Protein AF-A0A972VCM1-F1 (afdb_monomer_lite)

Sequence (96 aa):
TGGMAGRDLMTLPLEASFAISGGLDEQTALEAITITPAQLLGVADRVGSLQPGKDADIIILDGHPFHYNTFVQTTIINGQVLYEKEKSTYFSHIQH

pLDDT: mean 87.48, std 15.82, range [39.62, 98.5]

Secondary structure (DSSP, 8-state):
----STTGGGHHHHHHHHHHHTT--HHHHHHHTTHHHHHHTT-TTTSSS--TTS---EEEESS-TT-TT--EEEEEETTEEEEETTT-GGGTTS--

Radius of gyration: 14.44 Å; chains: 1; bounding box: 37×30×34 Å

Foldseek 3Di:
DDPPDQVVVLPLLQVLLVVVVVVDDNVVSLQVSFQVVCVVVVNNQATRDPDPPHFPFDWDWPDDSNDPPITTQWTAGSNRTPDGPVPDPVCPVVPD

Structure (mmCIF, N/CA/C/O backbone):
data_AF-A0A972VCM1-F1
#
_entry.id   AF-A0A972VCM1-F1
#
loop_
_atom_site.group_PDB
_atom_site.id
_atom_site.type_symbol
_atom_site.label_atom_id
_atom_site.label_alt_id
_atom_site.label_comp_id
_atom_site.label_asym_id
_atom_site.label_entity_id
_atom_site.label_seq_id
_atom_site.pdbx_PDB_ins_code
_atom_site.Cartn_x
_atom_site.Cartn_y
_atom_site.Cartn_z
_atom_site.occupancy
_atom_site.B_iso_or_equiv
_atom_site.auth_seq_id
_atom_site.auth_comp_id
_atom_site.auth_asym_id
_atom_site.auth_atom_id
_atom_site.pdbx_PDB_model_num
ATOM 1 N N . THR A 1 1 ? -12.407 18.356 2.578 1.00 39.62 1 THR A N 1
ATOM 2 C CA . THR A 1 1 ? -11.966 18.392 1.169 1.00 39.62 1 THR A CA 1
ATOM 3 C C . THR A 1 1 ? -11.946 16.963 0.659 1.00 39.62 1 THR A C 1
ATOM 5 O O . THR A 1 1 ? -11.018 16.222 0.936 1.00 39.62 1 THR A O 1
ATOM 8 N N . GLY A 1 2 ? -13.071 16.523 0.090 1.00 44.09 2 GLY A N 1
ATOM 9 C CA . GLY A 1 2 ? -13.348 15.113 -0.190 1.00 44.09 2 GLY A CA 1
ATOM 10 C C . GLY A 1 2 ? -12.667 14.597 -1.454 1.00 44.09 2 GLY A C 1
ATOM 11 O O . GLY A 1 2 ? -13.252 14.680 -2.528 1.00 44.09 2 GLY A O 1
ATOM 12 N N . GLY A 1 3 ? -11.479 14.010 -1.302 1.00 42.12 3 GLY A N 1
ATOM 13 C CA . GLY A 1 3 ? -10.846 13.133 -2.299 1.00 42.12 3 GLY A CA 1
ATOM 14 C C . GLY A 1 3 ? -11.503 11.747 -2.348 1.00 42.12 3 GLY A C 1
ATOM 15 O O . GLY A 1 3 ? -10.851 10.727 -2.179 1.00 42.12 3 GLY A O 1
ATOM 16 N N . MET A 1 4 ? -12.837 11.700 -2.450 1.00 49.47 4 MET A N 1
ATOM 17 C CA . MET A 1 4 ? -13.634 10.461 -2.407 1.00 49.47 4 MET A CA 1
ATOM 18 C C . MET A 1 4 ? -14.123 10.035 -3.796 1.00 49.47 4 MET A C 1
ATOM 20 O O . MET A 1 4 ? -15.240 9.545 -3.952 1.00 49.47 4 MET A O 1
ATOM 24 N N . ALA A 1 5 ? -13.302 10.219 -4.826 1.00 53.91 5 ALA A N 1
ATOM 25 C CA . ALA A 1 5 ? -13.496 9.513 -6.084 1.00 53.91 5 ALA A CA 1
ATOM 26 C C . ALA A 1 5 ? -12.434 8.417 -6.148 1.00 53.91 5 ALA A C 1
ATOM 28 O O . ALA A 1 5 ? -11.255 8.718 -6.002 1.00 53.91 5 ALA A O 1
ATOM 29 N N . GLY A 1 6 ? -12.822 7.160 -6.398 1.00 57.34 6 GLY A N 1
ATOM 30 C CA . GLY A 1 6 ? -11.912 5.999 -6.439 1.00 57.34 6 GLY A CA 1
ATOM 31 C C . GLY A 1 6 ? -10.702 6.123 -7.383 1.00 57.34 6 GLY A C 1
ATOM 32 O O . GLY A 1 6 ? -9.842 5.252 -7.389 1.00 57.34 6 GLY A O 1
ATOM 33 N N . ARG A 1 7 ? -10.607 7.217 -8.148 1.00 61.84 7 ARG A N 1
ATOM 34 C CA . ARG A 1 7 ? -9.420 7.642 -8.889 1.00 61.84 7 ARG A CA 1
ATOM 35 C C . ARG A 1 7 ? -8.219 7.910 -7.975 1.00 61.84 7 ARG A C 1
ATOM 37 O O . ARG A 1 7 ? -7.119 7.505 -8.329 1.00 61.84 7 ARG A O 1
ATOM 44 N N . ASP A 1 8 ? -8.432 8.510 -6.802 1.00 73.88 8 ASP A N 1
ATOM 45 C CA . ASP A 1 8 ? -7.344 8.827 -5.863 1.00 73.88 8 ASP A CA 1
ATOM 46 C C . ASP A 1 8 ? -6.692 7.543 -5.320 1.00 73.88 8 ASP A C 1
ATOM 48 O O . ASP A 1 8 ? -5.476 7.493 -5.136 1.00 73.88 8 ASP A O 1
ATOM 52 N N . LEU A 1 9 ? -7.481 6.468 -5.183 1.00 79.06 9 LEU A N 1
ATOM 53 C CA . LEU A 1 9 ? -7.018 5.143 -4.755 1.00 79.06 9 LEU A CA 1
ATOM 54 C C . LEU A 1 9 ? -6.087 4.463 -5.773 1.00 79.06 9 LEU A C 1
ATOM 56 O O . LEU A 1 9 ? -5.350 3.552 -5.406 1.00 79.06 9 LEU A O 1
ATOM 60 N N . MET A 1 10 ? -6.105 4.899 -7.036 1.00 84.06 10 MET A N 1
ATOM 61 C CA . MET A 1 10 ? -5.295 4.312 -8.111 1.00 84.06 10 MET A CA 1
ATOM 62 C C . MET A 1 10 ? -4.001 5.084 -8.391 1.00 84.06 10 MET A C 1
ATOM 64 O O . MET A 1 10 ? -3.224 4.663 -9.246 1.00 84.06 10 MET A O 1
ATOM 68 N N . THR A 1 11 ? -3.727 6.170 -7.661 1.00 89.56 11 THR A N 1
ATOM 69 C CA . THR A 1 11 ? -2.521 6.990 -7.872 1.00 89.56 11 THR A CA 1
ATOM 70 C C . THR A 1 11 ? -1.241 6.190 -7.620 1.00 89.56 11 THR A C 1
ATOM 72 O O . THR A 1 11 ? -0.415 6.061 -8.518 1.00 89.56 11 THR A O 1
ATOM 75 N N . LEU A 1 12 ? -1.108 5.583 -6.435 1.00 92.62 12 LEU A N 1
ATOM 76 C CA . LEU A 1 12 ? 0.085 4.808 -6.072 1.00 92.62 12 LEU A CA 1
ATOM 77 C C . LEU A 1 12 ? 0.290 3.571 -6.970 1.00 92.62 12 LEU A C 1
ATOM 79 O O . LEU A 1 12 ? 1.413 3.366 -7.431 1.00 92.62 12 LEU A O 1
ATOM 83 N N . PRO A 1 13 ? -0.747 2.767 -7.294 1.00 92.75 13 PRO A N 1
ATOM 84 C CA . PRO A 1 13 ? -0.588 1.683 -8.262 1.00 92.75 13 PRO A CA 1
ATOM 85 C C . PRO A 1 13 ? -0.145 2.150 -9.655 1.00 92.75 13 PRO A C 1
ATOM 87 O O . PRO A 1 13 ? 0.656 1.474 -10.300 1.00 92.75 13 PRO A O 1
ATOM 90 N N . LEU A 1 14 ? -0.623 3.305 -10.128 1.00 91.88 14 LEU A N 1
ATOM 91 C CA . LEU A 1 14 ? -0.198 3.857 -11.416 1.00 91.88 14 LEU A CA 1
ATOM 92 C C . LEU A 1 14 ? 1.278 4.279 -11.392 1.00 91.88 14 LEU A C 1
ATOM 94 O O . LEU A 1 14 ? 2.025 3.959 -12.315 1.00 91.88 14 LEU A O 1
ATOM 98 N N . GLU A 1 15 ? 1.714 4.958 -10.332 1.00 94.31 15 GLU A N 1
ATOM 99 C CA . GLU A 1 15 ? 3.118 5.344 -10.145 1.00 94.31 15 GLU A CA 1
ATOM 100 C C . GLU A 1 15 ? 4.039 4.118 -10.066 1.00 94.31 15 GLU A C 1
ATOM 102 O O . GLU A 1 15 ? 5.072 4.069 -10.737 1.00 94.31 15 GLU A O 1
ATOM 107 N N . ALA A 1 16 ? 3.632 3.086 -9.324 1.00 95.50 16 ALA A N 1
ATOM 108 C CA . ALA A 1 16 ? 4.341 1.812 -9.264 1.00 95.50 16 ALA A CA 1
ATOM 109 C C . ALA A 1 16 ? 4.412 1.118 -10.641 1.00 95.50 16 ALA A C 1
ATOM 111 O O . ALA A 1 16 ? 5.464 0.608 -11.021 1.00 95.50 16 ALA A O 1
ATOM 112 N N . SER A 1 17 ? 3.339 1.169 -11.439 1.00 95.38 17 SER A N 1
ATOM 113 C CA . SER A 1 17 ? 3.311 0.645 -12.816 1.00 95.38 17 SER A CA 1
ATOM 114 C C . SER A 1 17 ? 4.320 1.356 -13.735 1.00 95.38 17 SER A C 1
ATOM 116 O O . SER A 1 17 ? 5.008 0.725 -14.547 1.00 95.38 17 SER A O 1
ATOM 118 N N . PHE A 1 18 ? 4.499 2.670 -13.564 1.00 95.94 18 PHE A N 1
ATOM 119 C CA . PHE A 1 18 ? 5.553 3.404 -14.268 1.00 95.94 18 PHE A CA 1
ATOM 120 C C . PHE A 1 18 ? 6.958 3.006 -13.810 1.00 95.94 18 PHE A C 1
ATOM 122 O O . PHE A 1 18 ? 7.847 2.876 -14.652 1.00 95.94 18 PHE A O 1
ATOM 129 N N . ALA A 1 19 ? 7.168 2.758 -12.514 1.00 97.00 19 ALA A N 1
ATOM 130 C CA . ALA A 1 19 ? 8.451 2.263 -12.014 1.00 97.00 19 ALA A CA 1
ATOM 131 C C . ALA A 1 19 ? 8.794 0.878 -12.595 1.00 97.00 19 ALA A C 1
ATOM 133 O O . ALA A 1 19 ? 9.929 0.659 -13.023 1.00 97.00 19 ALA A O 1
ATOM 134 N N . ILE A 1 20 ? 7.804 -0.016 -12.704 1.00 97.69 20 ILE A N 1
ATOM 135 C CA . ILE A 1 20 ? 7.952 -1.319 -13.374 1.00 97.69 20 ILE A CA 1
ATOM 136 C C . ILE A 1 20 ? 8.336 -1.131 -14.842 1.00 97.69 20 ILE A C 1
ATOM 138 O O . ILE A 1 20 ? 9.270 -1.762 -15.333 1.00 97.69 20 ILE A O 1
ATOM 142 N N . SER A 1 21 ? 7.676 -0.202 -15.538 1.00 96.12 21 SER A N 1
ATOM 143 C CA . SER A 1 21 ? 8.015 0.140 -16.927 1.00 96.12 21 SER A CA 1
ATOM 144 C C . SER A 1 21 ? 9.454 0.664 -17.073 1.00 96.12 21 SER A C 1
ATOM 146 O O . SER A 1 21 ? 10.064 0.511 -18.129 1.00 96.12 21 SER A O 1
ATOM 148 N N . GLY A 1 22 ? 10.011 1.254 -16.011 1.00 97.38 22 GLY A N 1
ATOM 149 C CA . GLY A 1 22 ? 11.410 1.674 -15.908 1.00 97.38 22 GLY A CA 1
ATOM 150 C C . GLY A 1 22 ? 12.401 0.561 -15.537 1.00 97.38 22 GLY A C 1
ATOM 151 O O . GLY A 1 22 ? 13.595 0.840 -15.442 1.00 97.38 22 GLY A O 1
ATOM 152 N N . GLY A 1 23 ? 11.941 -0.678 -15.339 1.00 97.44 23 GLY A N 1
ATOM 153 C CA . GLY A 1 23 ? 12.774 -1.846 -15.038 1.00 97.44 23 GLY A CA 1
ATOM 154 C C . GLY A 1 23 ? 12.787 -2.284 -13.572 1.00 97.44 23 GLY A C 1
ATOM 155 O O . GLY A 1 23 ? 13.568 -3.171 -13.229 1.00 97.44 23 GLY A O 1
ATOM 156 N N . LEU A 1 24 ? 11.955 -1.690 -12.709 1.00 97.75 24 LEU A N 1
ATOM 157 C CA . LEU A 1 24 ? 11.764 -2.192 -11.347 1.00 97.75 24 LEU A CA 1
ATOM 158 C C . LEU A 1 24 ? 11.018 -3.531 -11.384 1.00 97.75 24 LEU A C 1
ATOM 160 O O . LEU A 1 24 ? 10.095 -3.710 -12.180 1.00 97.75 24 LEU A O 1
ATOM 164 N N . ASP A 1 25 ? 11.388 -4.472 -10.519 1.00 97.81 25 ASP A N 1
ATOM 165 C CA . ASP A 1 25 ? 10.615 -5.700 -10.390 1.00 97.81 25 ASP A CA 1
ATOM 166 C C . ASP A 1 25 ? 9.255 -5.430 -9.724 1.00 97.81 25 ASP A C 1
ATOM 168 O O . ASP A 1 25 ? 9.088 -4.532 -8.896 1.00 97.81 25 ASP A O 1
ATOM 172 N N . GLU A 1 26 ? 8.260 -6.215 -10.117 1.00 97.12 26 GLU A N 1
ATOM 173 C CA . GLU A 1 26 ? 6.868 -6.008 -9.724 1.00 97.12 26 GLU A CA 1
ATOM 174 C C . GLU A 1 26 ? 6.634 -6.162 -8.215 1.00 97.12 26 GLU A C 1
ATOM 176 O O . GLU A 1 26 ? 5.865 -5.406 -7.619 1.00 97.12 26 GLU A O 1
ATOM 181 N N . GLN A 1 27 ? 7.325 -7.115 -7.588 1.00 97.31 27 GLN A N 1
ATOM 182 C CA . GLN A 1 27 ? 7.209 -7.367 -6.156 1.00 97.31 27 GLN A CA 1
ATOM 183 C C . GLN A 1 27 ? 7.757 -6.179 -5.357 1.00 97.31 27 GLN A C 1
ATOM 185 O O . GLN A 1 27 ? 7.072 -5.669 -4.473 1.00 97.31 27 GLN A O 1
ATOM 190 N N . THR A 1 28 ? 8.937 -5.674 -5.714 1.00 97.94 28 THR A N 1
ATOM 191 C CA . THR A 1 28 ? 9.520 -4.472 -5.108 1.00 97.94 28 THR A CA 1
ATOM 192 C C . THR A 1 28 ? 8.639 -3.251 -5.346 1.00 97.94 28 THR A C 1
ATOM 194 O O . THR A 1 28 ? 8.494 -2.423 -4.450 1.00 97.94 28 THR A O 1
ATOM 197 N N . ALA A 1 29 ? 8.001 -3.127 -6.514 1.00 97.88 29 ALA A N 1
ATOM 198 C CA . ALA A 1 29 ? 7.053 -2.044 -6.773 1.00 97.88 29 ALA 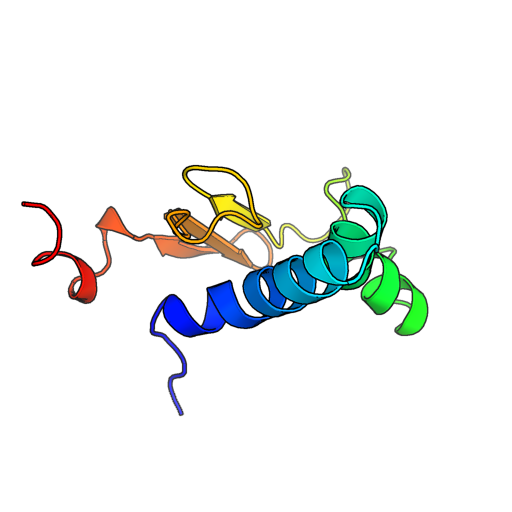A CA 1
ATOM 199 C C . ALA A 1 29 ? 5.831 -2.105 -5.836 1.00 97.88 29 ALA A C 1
ATOM 201 O O . ALA A 1 29 ? 5.389 -1.071 -5.332 1.00 97.88 29 ALA A O 1
ATOM 202 N N . LEU A 1 30 ? 5.313 -3.307 -5.552 1.00 97.38 30 LEU A N 1
ATOM 203 C CA . LEU A 1 30 ? 4.232 -3.505 -4.583 1.00 97.38 30 LEU A CA 1
ATOM 204 C C . LEU A 1 30 ? 4.684 -3.185 -3.157 1.00 97.38 30 LEU A C 1
ATOM 206 O O . LEU A 1 30 ? 3.971 -2.504 -2.418 1.00 97.38 30 LEU A O 1
ATOM 210 N N . GLU A 1 31 ? 5.875 -3.634 -2.771 1.00 98.00 31 GLU A N 1
ATOM 211 C CA . GLU A 1 31 ? 6.460 -3.352 -1.459 1.00 98.00 31 GLU A CA 1
ATOM 212 C C . GLU A 1 31 ? 6.691 -1.849 -1.253 1.00 98.00 31 GLU A C 1
ATOM 214 O O . GLU A 1 31 ? 6.357 -1.317 -0.189 1.00 98.00 31 GLU A O 1
ATOM 219 N N . ALA A 1 32 ? 7.147 -1.147 -2.295 1.00 97.69 32 ALA A N 1
ATOM 220 C CA . ALA A 1 32 ? 7.399 0.292 -2.291 1.00 97.69 32 ALA A CA 1
ATOM 221 C C . ALA A 1 32 ? 6.149 1.131 -1.984 1.00 97.69 32 ALA A C 1
ATOM 223 O O . ALA A 1 32 ? 6.273 2.218 -1.420 1.00 97.69 32 ALA A O 1
ATOM 224 N N . ILE A 1 33 ? 4.953 0.623 -2.299 1.00 96.19 33 ILE A N 1
ATOM 225 C CA . ILE A 1 33 ? 3.674 1.277 -1.983 1.00 96.19 33 ILE A CA 1
ATOM 226 C C . ILE A 1 33 ? 2.943 0.641 -0.787 1.00 96.19 33 ILE A C 1
ATOM 228 O O . ILE A 1 33 ? 1.810 1.020 -0.497 1.00 96.19 33 ILE A O 1
ATOM 232 N N . THR A 1 34 ? 3.565 -0.314 -0.082 1.00 97.19 34 THR A N 1
ATOM 233 C CA . THR A 1 34 ? 2.966 -1.021 1.066 1.00 97.19 34 THR A CA 1
ATOM 234 C C . THR A 1 34 ? 3.930 -1.150 2.254 1.00 97.19 34 THR A C 1
ATOM 236 O O . THR A 1 34 ? 3.953 -0.286 3.132 1.00 97.19 34 THR A O 1
ATOM 239 N N . ILE A 1 35 ? 4.719 -2.225 2.326 1.00 98.38 35 ILE A N 1
ATOM 240 C CA . ILE A 1 35 ? 5.510 -2.571 3.511 1.00 98.38 35 ILE A CA 1
ATOM 241 C C . ILE A 1 35 ? 6.750 -1.691 3.674 1.00 98.38 35 ILE A C 1
ATOM 243 O O . ILE A 1 35 ? 7.108 -1.356 4.802 1.00 98.38 35 ILE A O 1
ATOM 247 N N . THR A 1 36 ? 7.385 -1.265 2.581 1.00 98.31 36 THR A N 1
ATOM 248 C CA . THR A 1 36 ? 8.588 -0.427 2.628 1.00 98.31 36 THR A CA 1
ATOM 249 C C . THR A 1 36 ? 8.331 0.913 3.330 1.00 98.31 36 THR A C 1
ATOM 251 O O . THR A 1 36 ? 9.048 1.214 4.288 1.00 98.31 36 THR A O 1
ATOM 254 N N . PRO A 1 37 ? 7.309 1.719 2.967 1.00 97.94 37 PRO A N 1
ATOM 255 C CA . PRO A 1 37 ? 7.023 2.953 3.697 1.00 97.94 37 PRO A CA 1
ATOM 256 C C . PRO A 1 37 ? 6.582 2.688 5.143 1.00 97.94 37 PRO A C 1
ATOM 258 O O . PRO A 1 37 ? 6.964 3.442 6.035 1.00 97.94 37 PRO A O 1
ATOM 261 N N . ALA A 1 38 ? 5.855 1.598 5.417 1.00 98.25 38 ALA A N 1
ATOM 262 C CA . ALA A 1 38 ? 5.484 1.235 6.786 1.00 98.25 38 ALA A CA 1
ATOM 263 C C . ALA A 1 38 ? 6.715 0.938 7.665 1.00 98.25 38 ALA A C 1
ATOM 265 O O . ALA A 1 38 ? 6.761 1.345 8.827 1.00 98.25 38 ALA A O 1
ATOM 266 N N . GLN A 1 39 ? 7.734 0.275 7.110 1.00 98.50 39 GLN A N 1
ATOM 267 C CA . GLN A 1 39 ? 9.010 0.024 7.788 1.00 98.50 39 GLN A CA 1
ATOM 268 C C . GLN A 1 39 ? 9.786 1.320 8.022 1.00 98.50 39 GLN A C 1
ATOM 270 O O . GLN A 1 39 ? 10.245 1.557 9.137 1.00 98.50 39 GLN A O 1
ATOM 275 N N . LEU A 1 40 ? 9.888 2.178 7.001 1.00 98.31 40 LEU A N 1
ATOM 276 C CA . LEU A 1 40 ? 10.571 3.473 7.100 1.00 98.31 40 LEU A CA 1
ATOM 277 C C . LEU A 1 40 ? 9.944 4.384 8.164 1.00 98.31 40 LEU A C 1
ATOM 279 O O . LEU A 1 40 ? 10.656 5.119 8.843 1.00 98.31 40 LEU A O 1
ATOM 283 N N . LEU A 1 41 ? 8.622 4.316 8.324 1.00 98.19 41 LEU A N 1
ATOM 284 C CA . LEU A 1 41 ? 7.866 5.093 9.307 1.00 98.19 41 LEU A CA 1
ATOM 285 C C . LEU A 1 41 ? 7.772 4.422 10.687 1.00 98.19 41 LEU A C 1
ATOM 287 O O . LEU A 1 41 ? 7.216 5.016 11.608 1.00 98.19 41 LEU A O 1
ATOM 291 N N . GLY A 1 42 ? 8.299 3.204 10.853 1.00 98.00 42 GLY A N 1
ATOM 292 C CA . GLY A 1 42 ? 8.262 2.478 12.125 1.00 98.00 42 GLY A CA 1
ATOM 293 C C . GLY A 1 42 ? 6.868 1.999 12.545 1.00 98.00 42 GLY A C 1
ATOM 294 O O . GLY A 1 42 ? 6.621 1.847 13.735 1.00 98.00 42 GLY A O 1
ATOM 295 N N . VAL A 1 43 ? 5.964 1.775 11.585 1.00 98.19 43 VAL A N 1
ATOM 296 C CA . VAL A 1 43 ? 4.575 1.312 11.806 1.00 98.19 43 VAL A CA 1
ATOM 297 C C . VAL A 1 43 ? 4.288 -0.041 11.142 1.00 98.19 43 VAL A C 1
ATOM 299 O O . VAL A 1 43 ? 3.137 -0.448 10.983 1.00 98.19 43 VAL A O 1
ATOM 302 N N . ALA A 1 44 ? 5.335 -0.749 10.712 1.00 98.06 44 ALA A N 1
ATOM 303 C CA . ALA A 1 44 ? 5.221 -2.041 10.037 1.00 98.06 44 ALA A CA 1
ATOM 304 C C . ALA A 1 44 ? 4.657 -3.157 10.930 1.00 98.06 44 ALA A C 1
ATOM 306 O O . ALA A 1 44 ? 4.217 -4.179 10.411 1.00 98.06 44 ALA A O 1
ATOM 307 N N . ASP A 1 45 ? 4.660 -2.989 12.251 1.00 97.56 45 ASP A N 1
ATOM 308 C CA . ASP A 1 45 ? 3.962 -3.862 13.198 1.00 97.56 45 ASP A CA 1
ATOM 309 C C . ASP A 1 45 ? 2.435 -3.754 13.068 1.00 97.56 45 ASP A C 1
ATOM 311 O O . ASP A 1 45 ? 1.731 -4.712 13.374 1.00 97.56 45 ASP A O 1
ATOM 315 N N . ARG A 1 46 ? 1.935 -2.628 12.545 1.00 97.94 46 ARG A N 1
ATOM 316 C CA . ARG A 1 46 ? 0.506 -2.341 12.402 1.00 97.94 46 ARG A CA 1
ATOM 317 C C . ARG A 1 46 ? -0.007 -2.410 10.973 1.00 97.94 46 ARG A C 1
ATOM 319 O O . ARG A 1 46 ? -1.105 -2.904 10.776 1.00 97.94 46 ARG A O 1
ATOM 326 N N . VAL A 1 47 ? 0.747 -1.937 9.980 1.00 97.81 47 VAL A N 1
ATOM 327 C CA . VAL A 1 47 ? 0.249 -1.770 8.597 1.00 97.81 47 VAL A CA 1
ATOM 328 C C . VAL A 1 47 ? 1.257 -2.227 7.539 1.00 97.81 47 VAL A C 1
ATOM 330 O O . VAL A 1 47 ? 2.382 -2.627 7.843 1.00 9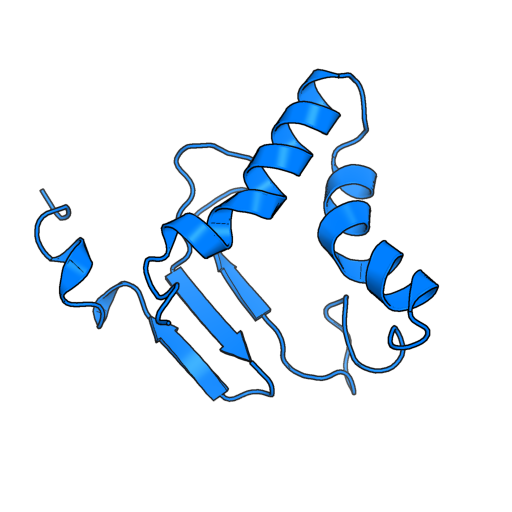7.81 47 VAL A O 1
ATOM 333 N N . GLY A 1 48 ? 0.844 -2.178 6.270 1.00 95.69 48 GLY A N 1
ATOM 334 C CA . GLY A 1 48 ? 1.721 -2.377 5.112 1.00 95.69 48 GLY A CA 1
ATOM 335 C C . GLY A 1 48 ? 1.867 -3.825 4.639 1.00 95.69 48 GLY A C 1
ATOM 336 O O . GLY A 1 48 ? 2.551 -4.065 3.656 1.00 95.69 48 GLY A O 1
ATOM 337 N N . SER A 1 49 ? 1.228 -4.804 5.286 1.00 97.75 49 SER A N 1
ATOM 338 C CA . SER A 1 49 ? 1.185 -6.190 4.793 1.00 97.75 49 SER A CA 1
ATOM 339 C C . SER A 1 49 ? -0.039 -6.937 5.312 1.00 97.75 49 SER A C 1
ATOM 341 O O . SER A 1 49 ? -0.501 -6.659 6.416 1.00 97.75 49 SER A O 1
ATOM 343 N N . LEU A 1 50 ? -0.467 -7.982 4.609 1.00 96.75 50 LEU A N 1
ATOM 344 C CA . LEU A 1 50 ? -1.559 -8.851 5.051 1.00 96.75 50 LEU A CA 1
ATOM 345 C C . LEU A 1 50 ? -1.043 -9.956 5.983 1.00 96.75 50 LEU A C 1
ATOM 347 O O . LEU A 1 50 ? -0.600 -11.009 5.531 1.00 96.75 50 LEU A O 1
ATOM 351 N N . GLN A 1 51 ? -1.073 -9.706 7.293 1.00 97.25 51 GLN A N 1
ATOM 352 C CA . GLN A 1 51 ? -0.643 -10.659 8.323 1.00 97.25 51 GLN A CA 1
ATOM 353 C C . GLN A 1 51 ? -1.570 -10.593 9.550 1.00 97.25 51 GLN A C 1
ATOM 355 O O . GLN A 1 51 ? -2.080 -9.515 9.861 1.00 97.25 51 GLN A O 1
ATOM 360 N N . PRO A 1 52 ? -1.789 -11.708 10.276 1.00 97.25 52 PRO A N 1
ATOM 361 C CA . PRO A 1 52 ? -2.567 -11.691 11.513 1.00 97.25 52 PRO A CA 1
ATOM 362 C C . PRO A 1 52 ? -1.997 -10.718 12.553 1.00 97.25 52 PRO A C 1
ATOM 364 O O . PRO A 1 52 ? -0.784 -10.640 12.733 1.00 97.25 52 PRO A O 1
ATOM 367 N N . GLY A 1 53 ? -2.882 -10.011 13.261 1.00 96.44 53 GLY A N 1
ATOM 368 C CA . GLY A 1 53 ? -2.514 -9.047 14.306 1.00 96.44 53 GLY A CA 1
ATOM 369 C C . GLY A 1 53 ? -2.264 -7.617 13.815 1.00 96.44 53 GLY A C 1
ATOM 370 O O . GLY A 1 53 ? -2.104 -6.734 14.650 1.00 96.44 53 GLY A O 1
ATOM 371 N N . LYS A 1 54 ? -2.270 -7.385 12.497 1.00 97.88 54 LYS A N 1
ATOM 372 C CA . LYS A 1 54 ? -2.166 -6.054 11.885 1.00 97.88 54 LYS A CA 1
ATOM 373 C C . LYS A 1 54 ? -3.529 -5.382 11.727 1.00 97.88 54 LYS A C 1
ATOM 375 O O . LYS A 1 54 ? -4.565 -6.053 11.719 1.00 97.88 54 LYS A O 1
ATOM 380 N N . ASP A 1 55 ? -3.510 -4.064 11.567 1.00 97.38 55 ASP A N 1
ATOM 381 C CA . ASP A 1 55 ? -4.686 -3.272 11.230 1.00 97.38 55 ASP A CA 1
ATOM 382 C C . ASP A 1 55 ? -5.217 -3.729 9.864 1.00 97.38 55 ASP A C 1
ATOM 384 O O . ASP A 1 55 ? -4.466 -3.956 8.910 1.00 97.38 55 ASP A O 1
ATOM 388 N N . ALA A 1 56 ? -6.534 -3.904 9.769 1.00 96.50 56 ALA A N 1
ATOM 389 C CA . ALA A 1 56 ? -7.190 -4.375 8.555 1.00 96.50 56 ALA A CA 1
ATOM 390 C C . ALA A 1 56 ? -7.383 -3.227 7.547 1.00 96.50 56 ALA A C 1
ATOM 392 O O . ALA A 1 56 ? -8.514 -2.831 7.253 1.00 96.50 56 ALA A O 1
ATOM 393 N N . ASP A 1 57 ? -6.259 -2.717 7.040 1.00 95.75 57 ASP A N 1
ATOM 394 C CA . ASP A 1 57 ? -6.166 -1.732 5.962 1.00 95.75 57 ASP A CA 1
ATOM 395 C C . ASP A 1 57 ? -5.968 -2.458 4.626 1.00 95.75 57 ASP A C 1
ATOM 397 O O . ASP A 1 57 ? -4.888 -2.969 4.320 1.00 95.75 57 ASP A O 1
ATOM 401 N N . ILE A 1 58 ? -7.047 -2.576 3.848 1.00 95.19 58 ILE A N 1
ATOM 402 C CA . ILE A 1 58 ? -7.124 -3.471 2.687 1.00 95.19 58 ILE A CA 1
ATOM 403 C C . ILE A 1 58 ? -7.831 -2.765 1.532 1.00 95.19 58 ILE A C 1
ATOM 405 O O . ILE A 1 58 ? -8.900 -2.178 1.700 1.00 95.19 58 ILE A O 1
ATOM 409 N N . ILE A 1 59 ? -7.277 -2.901 0.329 1.00 93.50 59 ILE A N 1
ATOM 410 C CA . ILE A 1 59 ? -7.991 -2.635 -0.922 1.00 93.50 59 ILE A CA 1
ATOM 411 C C . ILE A 1 59 ? -8.274 -3.958 -1.631 1.00 93.50 59 ILE A C 1
ATOM 413 O O . ILE A 1 59 ? -7.411 -4.830 -1.713 1.00 93.50 59 ILE A O 1
ATOM 417 N N . ILE A 1 60 ? -9.495 -4.110 -2.133 1.00 94.88 60 ILE A N 1
ATOM 418 C CA . ILE A 1 60 ? -9.910 -5.249 -2.953 1.00 94.88 60 ILE A CA 1
ATOM 419 C C . ILE A 1 60 ? -10.049 -4.748 -4.382 1.00 94.88 60 ILE A C 1
ATOM 421 O O . ILE A 1 60 ? -10.735 -3.753 -4.627 1.00 94.88 60 ILE A O 1
ATOM 425 N N . LEU A 1 61 ? -9.395 -5.435 -5.311 1.00 93.12 61 LEU A N 1
ATOM 426 C CA . LEU A 1 61 ? -9.321 -5.078 -6.723 1.00 93.12 61 LEU A CA 1
ATOM 427 C C . LEU A 1 61 ? -9.991 -6.163 -7.574 1.00 93.12 61 LEU A C 1
ATOM 429 O O . LEU A 1 61 ? -9.985 -7.333 -7.198 1.00 93.12 61 LEU A O 1
ATOM 433 N N . ASP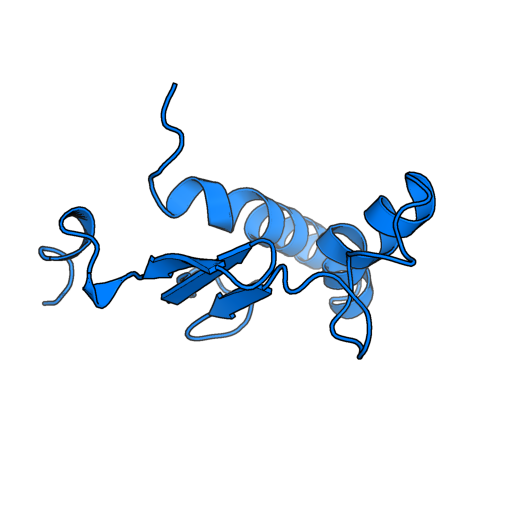 A 1 62 ? -10.536 -5.792 -8.732 1.00 92.81 62 ASP A N 1
ATOM 434 C CA . ASP A 1 62 ? -11.089 -6.744 -9.716 1.00 92.81 62 ASP A CA 1
ATOM 435 C C . ASP A 1 62 ? -10.047 -7.310 -10.693 1.00 92.81 62 ASP A C 1
ATOM 437 O O . ASP A 1 62 ? -10.385 -8.037 -11.627 1.00 92.81 62 ASP A O 1
ATOM 441 N N . GLY A 1 63 ? -8.773 -6.995 -10.478 1.00 93.81 63 GLY A N 1
ATOM 442 C CA . GLY A 1 63 ? -7.678 -7.466 -11.304 1.00 93.81 63 GLY A CA 1
ATOM 443 C C . GLY A 1 63 ? -6.323 -7.140 -10.699 1.00 93.81 63 GLY A C 1
ATOM 444 O O . GLY A 1 63 ? -6.192 -6.887 -9.500 1.00 93.81 63 GLY A O 1
ATOM 445 N N . HIS A 1 64 ? -5.304 -7.172 -11.551 1.00 94.50 64 HIS A N 1
ATOM 446 C CA . HIS A 1 64 ? -3.929 -6.964 -11.133 1.00 94.50 64 HIS A CA 1
ATOM 447 C C . HIS A 1 64 ? -3.676 -5.506 -10.696 1.00 94.50 64 HIS A C 1
ATOM 449 O O . HIS A 1 64 ? -4.028 -4.601 -11.453 1.00 94.50 64 HIS A O 1
ATOM 455 N N . PRO A 1 65 ? -3.004 -5.242 -9.556 1.00 92.62 65 PRO A N 1
ATOM 456 C CA . PRO A 1 65 ? -2.817 -3.884 -9.031 1.00 92.62 65 PRO A CA 1
ATOM 457 C C . PRO A 1 65 ? -2.247 -2.871 -10.027 1.00 92.62 65 PRO A C 1
ATOM 459 O O . PRO A 1 65 ? -2.662 -1.718 -10.041 1.00 92.62 65 PRO A O 1
ATOM 462 N N . PHE A 1 66 ? -1.325 -3.304 -10.886 1.00 94.12 66 PHE A N 1
ATOM 463 C CA . PHE A 1 66 ? -0.623 -2.428 -11.833 1.00 94.12 66 PHE A CA 1
ATOM 464 C C . PHE A 1 66 ? -1.238 -2.387 -13.236 1.00 94.12 66 PHE A C 1
ATOM 466 O O . PHE A 1 66 ? -0.662 -1.782 -14.143 1.00 94.12 66 PHE A O 1
ATOM 473 N N . HIS A 1 67 ? -2.392 -3.029 -13.435 1.00 90.62 67 HIS A N 1
ATOM 474 C CA . HIS A 1 67 ? -3.089 -3.025 -14.714 1.00 90.62 67 HIS A CA 1
ATOM 475 C C . HIS A 1 67 ? -4.048 -1.831 -14.808 1.00 90.62 67 HIS A C 1
ATOM 477 O O . HIS A 1 67 ? -4.882 -1.607 -13.938 1.00 90.62 67 HIS A O 1
ATOM 483 N N . TYR A 1 68 ? -3.979 -1.071 -15.902 1.00 81.88 68 TYR A N 1
ATOM 484 C CA . TYR A 1 68 ? -4.731 0.184 -16.056 1.00 81.88 68 TYR A CA 1
ATOM 485 C C . TYR A 1 68 ? -6.264 0.015 -16.078 1.00 81.88 68 TYR A C 1
ATOM 487 O O . TYR A 1 68 ? -6.983 0.949 -15.739 1.00 81.88 68 TYR A O 1
ATOM 495 N N . ASN A 1 69 ? -6.766 -1.166 -16.463 1.00 87.25 69 ASN A N 1
ATOM 496 C CA . ASN A 1 69 ? -8.199 -1.503 -16.413 1.00 87.25 69 ASN A CA 1
ATOM 497 C C . ASN A 1 69 ? -8.660 -2.079 -15.063 1.00 87.25 69 ASN A C 1
ATOM 499 O O . ASN A 1 69 ? -9.799 -2.530 -14.966 1.00 87.25 69 ASN A O 1
ATOM 503 N N . THR A 1 70 ? -7.800 -2.119 -14.047 1.00 88.44 70 THR A N 1
ATOM 504 C CA . THR A 1 70 ? -8.186 -2.594 -12.717 1.00 88.44 70 THR A CA 1
ATOM 505 C C . THR A 1 70 ? -8.833 -1.475 -11.914 1.00 88.44 70 THR A C 1
ATOM 507 O O . THR A 1 70 ? -8.353 -0.343 -11.883 1.00 88.44 70 THR A O 1
ATOM 510 N N . PHE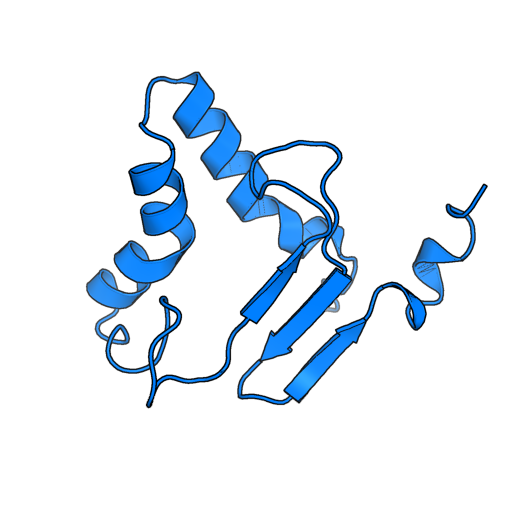 A 1 71 ? -9.934 -1.804 -11.247 1.00 86.75 71 PHE A N 1
ATOM 511 C CA . PHE A 1 71 ? -10.673 -0.897 -10.385 1.00 86.75 71 PHE A CA 1
ATOM 512 C C . PHE A 1 71 ? -10.680 -1.400 -8.948 1.00 86.75 71 PHE A C 1
ATOM 514 O O . PHE A 1 71 ? -10.797 -2.598 -8.675 1.00 86.75 71 PHE A O 1
ATOM 521 N N . VAL A 1 72 ? -10.662 -0.451 -8.013 1.00 90.69 72 VAL A N 1
ATOM 522 C CA . VAL A 1 72 ? -10.971 -0.748 -6.616 1.00 90.69 72 VAL A CA 1
ATOM 523 C C . VAL A 1 72 ? -12.447 -1.109 -6.495 1.00 90.69 72 VAL A C 1
ATOM 525 O O . VAL A 1 72 ? -13.328 -0.339 -6.889 1.00 90.69 72 VAL A O 1
ATOM 528 N N . GLN A 1 73 ? -12.700 -2.284 -5.933 1.00 91.62 73 GLN A N 1
ATOM 529 C CA . GLN A 1 73 ? -14.026 -2.797 -5.609 1.00 91.62 73 GLN A CA 1
ATOM 530 C C . GLN A 1 73 ? -14.422 -2.397 -4.190 1.00 91.62 73 GLN A C 1
ATOM 532 O O . GLN A 1 73 ? -15.519 -1.879 -3.983 1.00 91.62 73 GLN A O 1
ATOM 537 N N . THR A 1 74 ? -13.496 -2.542 -3.238 1.00 93.12 74 THR A N 1
ATOM 538 C CA . THR A 1 74 ? -13.739 -2.245 -1.823 1.00 93.12 74 THR A CA 1
ATOM 539 C C . THR A 1 74 ? -12.496 -1.655 -1.170 1.00 93.12 74 THR A C 1
ATOM 541 O O . THR A 1 74 ? -11.377 -2.068 -1.473 1.00 93.12 74 THR A O 1
ATOM 544 N N . THR A 1 75 ? -12.689 -0.730 -0.233 1.00 93.06 75 THR A N 1
ATOM 545 C CA . THR A 1 75 ? -11.633 -0.265 0.675 1.00 93.06 75 THR A CA 1
ATOM 546 C C . THR A 1 75 ? -12.077 -0.458 2.113 1.00 93.06 75 THR A C 1
ATOM 548 O O . THR A 1 75 ? -13.167 -0.032 2.504 1.00 93.06 75 THR A O 1
ATOM 551 N N . ILE A 1 76 ? -11.209 -1.091 2.890 1.00 95.12 76 ILE A N 1
ATOM 552 C CA . ILE A 1 76 ? -11.374 -1.364 4.310 1.00 95.12 76 ILE A CA 1
ATOM 553 C C . ILE A 1 76 ? -10.260 -0.618 5.036 1.00 95.12 76 ILE A C 1
ATOM 555 O O . ILE A 1 76 ? -9.102 -0.728 4.643 1.00 95.12 76 ILE A O 1
ATOM 559 N N . ILE A 1 77 ? -10.609 0.150 6.064 1.00 94.25 77 ILE A N 1
ATOM 560 C CA . ILE A 1 77 ? -9.651 0.846 6.926 1.00 94.25 77 ILE A CA 1
ATOM 561 C C . ILE A 1 77 ? -9.974 0.482 8.368 1.00 94.25 77 ILE A C 1
ATOM 563 O O . ILE A 1 77 ? -11.127 0.608 8.789 1.00 94.25 77 ILE A O 1
ATOM 567 N N . ASN A 1 78 ? -8.982 0.015 9.127 1.00 94.69 78 ASN A N 1
ATOM 568 C CA . ASN A 1 78 ? -9.156 -0.469 10.501 1.00 94.69 78 ASN A CA 1
ATOM 569 C C . ASN A 1 78 ? -10.329 -1.465 10.652 1.00 94.69 78 ASN A C 1
ATOM 571 O O . ASN A 1 78 ? -11.076 -1.432 11.631 1.00 94.69 78 ASN A O 1
ATOM 575 N N . GLY A 1 79 ? -10.540 -2.326 9.650 1.00 95.12 79 GLY A N 1
ATOM 576 C CA . GLY A 1 79 ? -11.623 -3.318 9.643 1.00 95.12 79 GLY A CA 1
ATOM 577 C C . GLY A 1 79 ? -13.013 -2.771 9.302 1.00 95.12 79 GLY A C 1
ATOM 578 O O . GLY A 1 79 ? -13.979 -3.533 9.292 1.00 95.12 79 GLY A O 1
ATOM 579 N N . GLN A 1 80 ? -13.138 -1.479 8.993 1.00 95.25 80 GLN A N 1
ATOM 580 C CA . GLN A 1 80 ? -14.387 -0.859 8.560 1.00 95.25 80 GLN A CA 1
ATOM 581 C C . GLN A 1 80 ? -14.387 -0.633 7.053 1.00 95.25 80 GLN A C 1
ATOM 583 O O . GLN A 1 80 ? -13.446 -0.075 6.494 1.00 95.25 80 GLN A O 1
ATOM 588 N N . VAL A 1 81 ? -15.469 -1.035 6.391 1.00 93.69 81 VAL A N 1
ATOM 589 C CA . VAL A 1 81 ? -15.657 -0.783 4.962 1.00 93.69 81 VAL A CA 1
ATOM 590 C C . VAL A 1 81 ? -16.000 0.692 4.757 1.00 93.69 81 VAL A C 1
ATOM 592 O O . VAL A 1 81 ? -17.046 1.151 5.211 1.00 93.69 81 VAL A O 1
ATOM 595 N N . LEU A 1 82 ? -15.121 1.435 4.080 1.00 90.38 82 LEU A N 1
ATOM 596 C CA . LEU A 1 82 ? -15.318 2.864 3.797 1.00 90.38 82 LEU A CA 1
ATOM 597 C C . LEU A 1 82 ? -15.714 3.146 2.348 1.00 90.38 82 LEU A C 1
ATOM 599 O O . LEU A 1 82 ? -16.292 4.193 2.061 1.00 90.38 82 LEU A O 1
ATOM 603 N N . TYR A 1 83 ? -15.408 2.229 1.434 1.00 87.50 83 TYR A 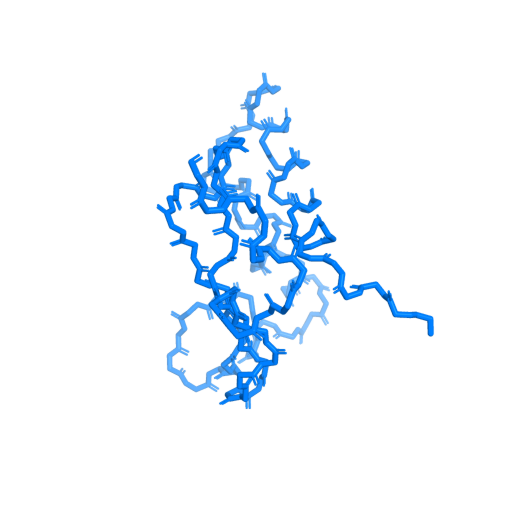N 1
ATOM 604 C CA . TYR A 1 83 ? -15.775 2.345 0.029 1.00 87.50 83 TYR A CA 1
ATOM 605 C C . TYR A 1 83 ? -16.204 0.987 -0.515 1.00 87.50 83 TYR A C 1
ATOM 607 O O . TYR A 1 83 ? -15.523 -0.012 -0.292 1.00 87.50 83 TYR A O 1
ATOM 615 N N . GLU A 1 84 ? -17.308 0.981 -1.260 1.00 90.12 84 GLU A N 1
ATOM 616 C CA . GLU A 1 84 ? -17.796 -0.145 -2.055 1.00 90.12 84 GLU A CA 1
ATOM 617 C C . GLU A 1 84 ? -18.261 0.399 -3.406 1.00 90.12 84 GLU A C 1
ATOM 619 O O . GLU A 1 84 ? -19.145 1.261 -3.464 1.00 90.12 84 GLU A O 1
ATOM 624 N N . LYS A 1 85 ? -17.678 -0.103 -4.497 1.00 84.69 85 LYS A N 1
ATOM 625 C CA . LYS A 1 85 ? -17.980 0.348 -5.862 1.00 84.69 85 LYS A CA 1
ATOM 626 C C . LYS A 1 85 ? -19.463 0.189 -6.199 1.00 84.69 85 LYS A C 1
ATOM 628 O O . LYS A 1 85 ? -20.049 1.117 -6.743 1.00 84.69 85 LYS A O 1
ATOM 633 N N . GLU A 1 86 ? -20.078 -0.932 -5.817 1.00 85.06 86 GLU A N 1
ATOM 634 C CA . GLU 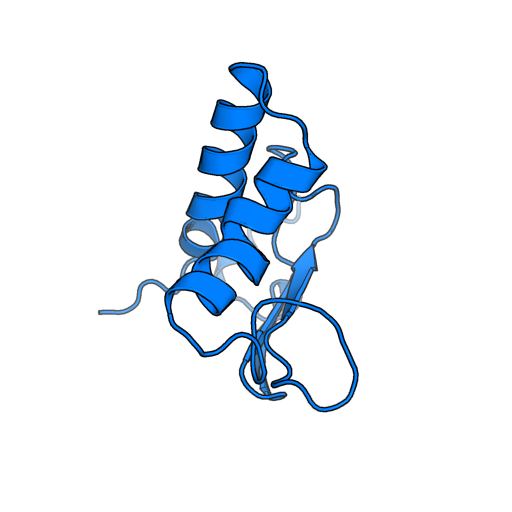A 1 86 ? -21.499 -1.219 -6.078 1.00 85.06 86 GLU A CA 1
ATOM 635 C C . GLU A 1 86 ? -22.458 -0.245 -5.379 1.00 85.06 86 GLU A C 1
ATOM 637 O O . GLU A 1 86 ? -23.512 0.087 -5.916 1.00 85.06 86 GLU A O 1
ATOM 642 N N . LYS A 1 87 ? -22.094 0.243 -4.187 1.00 82.75 87 LYS A N 1
ATOM 643 C CA . LYS A 1 87 ? -22.910 1.196 -3.414 1.00 82.75 87 LYS A CA 1
ATOM 644 C C . LYS A 1 87 ? -22.612 2.651 -3.771 1.00 82.75 87 LYS A C 1
ATOM 646 O O . LYS A 1 87 ? -23.341 3.552 -3.354 1.00 82.75 87 LYS A O 1
ATOM 651 N N . SER A 1 88 ? -21.543 2.897 -4.525 1.00 71.12 88 SER A N 1
ATOM 652 C CA . SER A 1 88 ? -21.164 4.233 -4.962 1.00 71.12 88 SER A CA 1
ATOM 653 C C . SER A 1 88 ? -22.071 4.695 -6.099 1.00 71.12 88 SER A C 1
ATOM 655 O O . SER A 1 88 ? -22.030 4.176 -7.214 1.00 71.12 88 SER A O 1
ATOM 657 N N . THR A 1 89 ? -22.858 5.740 -5.844 1.00 64.19 89 THR A N 1
ATOM 658 C CA . THR A 1 89 ? -23.743 6.353 -6.847 1.00 64.19 89 THR A CA 1
ATOM 659 C C . THR A 1 89 ? -22.980 6.894 -8.061 1.00 64.19 89 THR A C 1
ATOM 661 O O . THR A 1 89 ? -23.557 6.996 -9.143 1.00 64.19 89 THR A O 1
ATOM 664 N N . TYR A 1 90 ? -21.679 7.179 -7.926 1.00 65.25 90 TYR A N 1
ATOM 665 C CA . TYR A 1 90 ? -20.837 7.737 -8.987 1.00 65.25 90 TYR A CA 1
ATOM 666 C C . TYR A 1 90 ? -20.630 6.800 -10.183 1.00 65.25 90 TYR A C 1
ATOM 668 O O . TYR A 1 90 ? -20.586 7.272 -11.317 1.00 65.25 90 TYR A O 1
ATOM 676 N N . PHE A 1 91 ? -20.521 5.487 -9.959 1.00 61.34 91 PHE A N 1
ATOM 677 C CA . PHE A 1 91 ? -20.216 4.521 -11.026 1.00 61.34 91 PHE A CA 1
ATOM 678 C C . PHE A 1 91 ? -21.455 3.881 -11.654 1.00 61.34 91 PHE A C 1
ATOM 680 O O . PHE A 1 91 ? -21.318 3.102 -12.596 1.00 61.34 91 PHE A O 1
ATOM 687 N N . SER A 1 92 ? -22.654 4.248 -11.193 1.00 57.75 92 SER A N 1
ATOM 688 C CA . SER A 1 92 ? -23.927 3.739 -11.726 1.00 57.75 92 SER A CA 1
ATOM 689 C C . SER A 1 92 ? -24.058 3.883 -13.252 1.00 57.75 92 SER A C 1
ATOM 691 O O . SER A 1 92 ? -24.696 3.055 -13.890 1.00 57.75 92 SER A O 1
ATOM 693 N N . HIS A 1 93 ? -23.398 4.877 -13.854 1.00 58.19 93 HIS A N 1
ATOM 694 C CA . HIS A 1 93 ? -23.453 5.161 -15.294 1.00 58.19 93 HIS A CA 1
ATOM 695 C C . HIS A 1 93 ? -22.370 4.460 -16.135 1.00 58.19 93 HIS A C 1
ATOM 697 O O . HIS A 1 93 ? -22.377 4.598 -17.353 1.00 58.19 93 HIS A O 1
ATOM 703 N N . ILE A 1 94 ? -21.420 3.748 -15.514 1.00 60.25 94 ILE A N 1
ATOM 704 C CA . ILE A 1 94 ? -20.319 3.057 -16.218 1.00 60.25 94 ILE A CA 1
ATOM 705 C C . ILE A 1 94 ? -20.635 1.551 -16.389 1.00 60.25 94 ILE A C 1
ATOM 707 O O . ILE A 1 94 ? -19.881 0.826 -17.026 1.00 60.25 94 ILE A O 1
ATOM 711 N N . GLN A 1 95 ? -21.778 1.071 -15.875 1.00 48.53 95 GLN A N 1
ATOM 712 C CA . GLN A 1 95 ? -22.246 -0.316 -16.033 1.00 48.53 95 GLN A CA 1
ATOM 713 C C . GLN A 1 95 ? -22.996 -0.588 -17.356 1.00 48.53 95 GLN A C 1
ATOM 715 O O . GLN A 1 95 ? -24.056 -1.214 -17.345 1.00 48.53 95 GLN A O 1
ATOM 720 N N . HIS A 1 96 ? -22.450 -0.154 -18.494 1.00 39.78 96 HIS A N 1
ATOM 721 C CA . HIS A 1 96 ? -22.953 -0.547 -19.817 1.00 39.78 96 HIS A CA 1
ATOM 722 C C . HIS A 1 96 ? -21.863 -1.176 -20.678 1.00 39.78 96 HIS A C 1
ATOM 724 O O . HIS A 1 96 ? -20.762 -0.588 -20.754 1.00 39.78 96 HIS A O 1
#